Protein AF-W1YPK8-F1 (afdb_monomer_lite)

Radius of gyration: 15.83 Å; chains: 1; bounding box: 33×32×42 Å

Foldseek 3Di:
DADWDKDADPPPDDDDPPDCRIDTGGPPVNCVVCVVVVVVLCVLLVVLVVVVVVVCVVCVPDDDDDPCLVVAPDNVCSVSND

pLDDT: mean 94.47, std 4.66, range [62.81, 98.19]

Sequence (82 aa):
SFTGDVYAFPEGSIIYPNEPVITIVAPLIDAQIVETAVLTMMNHQSLIATKANRIVRAADGRVVADFGARRAHNVDAAIYGA

Organism: NCBI:txid408170

Secondary structure (DSSP, 8-state):
---SEEEEPPTT----TTS-SEEEE--HHHHHHHHHHHHHHHHHHHHHHHHHHHHHHHTTT-------GGGSSSHHHHHH--

Structure (mmCIF, N/CA/C/O backbone):
data_AF-W1YPK8-F1
#
_entry.id   AF-W1YPK8-F1
#
loop_
_atom_site.group_PDB
_atom_site.id
_atom_site.type_symbol
_atom_site.label_atom_id
_atom_site.label_alt_id
_atom_site.label_comp_id
_atom_site.label_asym_id
_atom_site.label_entity_id
_atom_site.label_seq_id
_atom_site.pdbx_PDB_ins_code
_atom_site.Cartn_x
_atom_site.Cartn_y
_atom_site.Cartn_z
_atom_site.occupancy
_atom_site.B_iso_or_equiv
_atom_site.auth_seq_id
_atom_site.auth_comp_id
_atom_site.auth_asym_id
_atom_site.auth_atom_id
_atom_site.pdbx_PDB_model_num
ATOM 1 N N . SER A 1 1 ? 6.536 5.831 -22.745 1.00 83.94 1 SER A N 1
ATOM 2 C CA . SER A 1 1 ? 5.435 4.873 -22.530 1.00 83.94 1 SER A CA 1
ATOM 3 C C . SER A 1 1 ? 5.954 3.777 -21.627 1.00 83.94 1 SER A C 1
ATOM 5 O O . SER A 1 1 ? 7.135 3.479 -21.715 1.00 83.94 1 SER A O 1
ATOM 7 N N . PHE A 1 2 ? 5.116 3.227 -20.753 1.00 92.62 2 PHE A N 1
ATOM 8 C CA . PHE A 1 2 ? 5.458 2.044 -19.960 1.00 92.62 2 PHE A CA 1
ATOM 9 C C . PHE A 1 2 ? 5.059 0.786 -20.738 1.00 92.62 2 PHE A C 1
ATOM 11 O O . PHE A 1 2 ? 3.972 0.774 -21.322 1.00 92.62 2 PHE A O 1
ATOM 18 N N . THR A 1 3 ? 5.916 -0.237 -20.753 1.00 94.62 3 THR A N 1
ATOM 19 C CA . THR A 1 3 ? 5.606 -1.537 -21.363 1.00 94.62 3 THR A CA 1
ATOM 20 C C . THR A 1 3 ? 5.812 -2.647 -20.342 1.00 94.62 3 THR A C 1
ATOM 22 O O . THR A 1 3 ? 6.937 -2.927 -19.943 1.00 94.62 3 THR A O 1
ATOM 25 N N . GLY A 1 4 ? 4.734 -3.310 -19.940 1.00 94.94 4 GLY A N 1
ATOM 26 C CA . GLY A 1 4 ? 4.800 -4.423 -19.006 1.00 94.94 4 GLY A CA 1
ATOM 27 C C . GLY A 1 4 ? 3.448 -4.737 -18.390 1.00 94.94 4 GLY A C 1
ATOM 28 O O . GLY A 1 4 ? 2.479 -4.001 -18.585 1.00 94.94 4 GLY A O 1
ATOM 29 N N . ASP A 1 5 ? 3.420 -5.814 -17.621 1.00 97.38 5 ASP A N 1
ATOM 30 C CA . ASP A 1 5 ? 2.244 -6.281 -16.900 1.00 97.38 5 ASP A CA 1
ATOM 31 C C . ASP A 1 5 ? 2.401 -6.009 -15.403 1.00 97.38 5 ASP A C 1
ATOM 33 O O . ASP A 1 5 ? 3.494 -6.120 -14.840 1.00 97.38 5 ASP A O 1
ATOM 37 N N . VAL A 1 6 ? 1.293 -5.666 -14.747 1.00 96.12 6 VAL A N 1
ATOM 38 C CA . VAL A 1 6 ? 1.242 -5.433 -13.302 1.00 96.12 6 VAL A CA 1
ATOM 39 C C . VAL A 1 6 ? 0.188 -6.346 -12.695 1.00 96.12 6 VAL A C 1
ATOM 41 O O . VAL A 1 6 ? -0.983 -6.292 -13.066 1.00 96.12 6 VAL A O 1
ATOM 44 N N . TYR A 1 7 ? 0.610 -7.160 -11.736 1.00 96.75 7 TYR A N 1
ATOM 45 C CA . TYR A 1 7 ? -0.247 -8.040 -10.950 1.00 96.75 7 TYR A CA 1
ATOM 46 C C . TYR A 1 7 ? -0.248 -7.539 -9.511 1.00 96.75 7 TYR A C 1
ATOM 48 O O . TYR A 1 7 ? 0.819 -7.304 -8.944 1.00 96.75 7 TYR A O 1
ATOM 56 N N . ALA A 1 8 ? -1.423 -7.365 -8.915 1.00 95.94 8 ALA A N 1
ATOM 57 C CA . ALA A 1 8 ? -1.551 -6.849 -7.559 1.00 95.94 8 ALA A CA 1
ATOM 58 C C . ALA A 1 8 ? -2.774 -7.437 -6.856 1.00 95.94 8 ALA A C 1
ATOM 60 O O . ALA A 1 8 ? -3.742 -7.854 -7.498 1.00 95.94 8 ALA A O 1
ATOM 61 N N . PHE A 1 9 ? -2.733 -7.438 -5.527 1.00 94.94 9 PHE A N 1
ATOM 62 C CA . PHE A 1 9 ? -3.910 -7.724 -4.713 1.00 94.94 9 PHE A CA 1
ATOM 63 C C . PHE A 1 9 ? -4.972 -6.629 -4.915 1.00 94.94 9 PHE A C 1
ATOM 65 O O . PHE A 1 9 ? -4.616 -5.460 -5.084 1.00 94.94 9 PHE A O 1
ATOM 72 N N . PRO A 1 10 ? -6.275 -6.962 -4.853 1.00 95.44 10 PRO A N 1
ATOM 73 C CA . PRO A 1 10 ? -7.320 -5.948 -4.787 1.00 95.44 10 PRO A CA 1
ATOM 74 C C . PRO A 1 10 ? -7.149 -5.048 -3.554 1.00 95.44 10 PRO A C 1
ATOM 76 O O . PRO A 1 10 ? -6.830 -5.533 -2.466 1.00 95.44 10 PRO A O 1
ATOM 79 N N . GLU A 1 11 ? -7.418 -3.753 -3.705 1.00 94.81 11 GLU A N 1
ATOM 80 C CA . GLU A 1 11 ? -7.489 -2.778 -2.606 1.00 94.81 11 GLU A CA 1
ATOM 81 C C . GLU A 1 11 ? -8.358 -3.281 -1.438 1.00 94.81 11 GLU A C 1
ATOM 83 O O . GLU A 1 11 ? -9.416 -3.882 -1.638 1.00 94.81 11 GLU A O 1
ATOM 88 N N . GLY A 1 12 ? -7.900 -3.053 -0.204 1.00 93.62 12 GLY A N 1
ATOM 89 C CA . GLY A 1 12 ? -8.567 -3.530 1.015 1.00 93.62 12 GLY A CA 1
ATOM 90 C C . GLY A 1 12 ? -8.364 -5.017 1.343 1.00 93.62 12 GLY A C 1
ATOM 91 O O . GLY A 1 12 ? -8.847 -5.475 2.382 1.00 93.62 12 GLY A O 1
ATOM 92 N N . SER A 1 13 ? -7.637 -5.770 0.512 1.00 95.94 13 SER A N 1
ATOM 93 C CA . SER A 1 13 ? -7.255 -7.151 0.829 1.00 95.94 13 SER A CA 1
ATOM 94 C C . SER A 1 13 ? -6.308 -7.213 2.028 1.00 95.94 13 SER A C 1
ATOM 96 O O . SER A 1 13 ? -5.460 -6.344 2.230 1.00 95.94 13 SER A O 1
ATOM 98 N N . ILE A 1 14 ? -6.420 -8.285 2.812 1.00 94.50 14 ILE A N 1
ATOM 99 C CA . ILE A 1 14 ? -5.460 -8.585 3.875 1.00 94.50 14 ILE A CA 1
ATOM 100 C C . ILE A 1 14 ? -4.214 -9.193 3.228 1.00 94.50 14 ILE A C 1
ATOM 102 O O . ILE A 1 14 ? -4.316 -10.198 2.530 1.00 94.50 14 ILE A O 1
ATOM 106 N N . ILE A 1 15 ? -3.056 -8.587 3.487 1.00 94.44 15 ILE A N 1
ATOM 107 C CA . ILE A 1 15 ? -1.742 -9.055 3.032 1.00 94.44 15 ILE A CA 1
ATOM 108 C C . ILE A 1 15 ? -0.920 -9.546 4.227 1.00 94.44 15 ILE A C 1
ATOM 110 O O . ILE A 1 15 ? -0.997 -8.960 5.314 1.00 94.44 15 ILE A O 1
ATOM 114 N N . TYR A 1 16 ? -0.125 -10.602 4.040 1.00 94.69 16 TYR A N 1
ATOM 115 C CA . TYR A 1 16 ? 0.760 -11.132 5.079 1.00 94.69 16 TYR A CA 1
ATOM 116 C C . TYR A 1 16 ? 2.243 -10.873 4.767 1.00 94.69 16 TYR A C 1
ATOM 118 O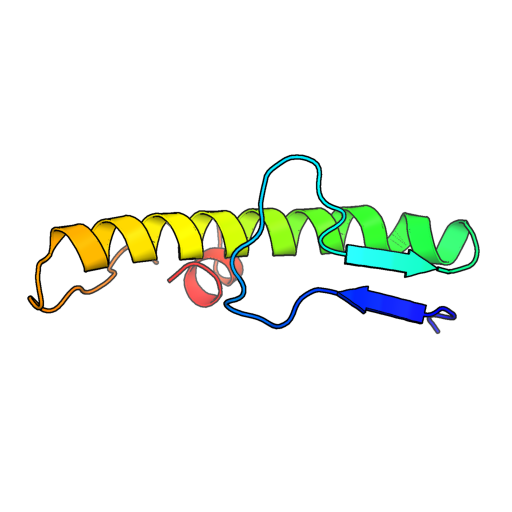 O . TYR A 1 16 ? 2.617 -10.601 3.624 1.00 94.69 16 TYR A O 1
ATOM 126 N N . PRO A 1 17 ? 3.126 -10.918 5.785 1.00 93.81 17 PRO A N 1
ATOM 127 C CA . PRO A 1 17 ? 4.558 -10.748 5.571 1.00 93.81 17 PRO A CA 1
ATOM 128 C C . PRO A 1 17 ? 5.138 -11.797 4.615 1.00 93.81 17 PRO A C 1
ATOM 130 O O . PRO A 1 17 ? 4.809 -12.976 4.712 1.00 93.81 17 PRO A O 1
ATOM 133 N N . ASN A 1 18 ? 6.092 -11.371 3.783 1.00 92.88 18 ASN A N 1
ATOM 134 C CA . ASN A 1 18 ? 6.810 -12.200 2.802 1.00 92.88 18 ASN A CA 1
ATOM 135 C C . ASN A 1 18 ? 5.963 -12.725 1.629 1.00 92.88 18 ASN A C 1
ATOM 137 O O . ASN A 1 18 ? 6.393 -13.643 0.933 1.00 92.88 18 ASN A O 1
ATOM 141 N N . GLU A 1 19 ? 4.798 -12.132 1.372 1.00 93.31 19 GLU A N 1
ATOM 142 C CA . GLU A 1 19 ? 4.007 -12.399 0.169 1.00 93.31 19 GLU A CA 1
ATOM 143 C C . GLU A 1 19 ? 4.231 -11.295 -0.882 1.00 93.31 19 GLU A C 1
ATOM 145 O O . GLU A 1 19 ? 4.319 -10.114 -0.529 1.00 93.31 19 GLU A O 1
ATOM 150 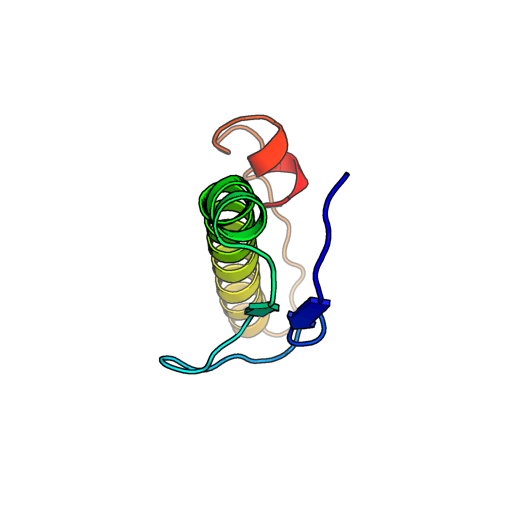N N . PRO A 1 20 ? 4.331 -11.633 -2.180 1.00 93.38 20 PRO A N 1
ATOM 151 C CA . PRO A 1 20 ? 4.464 -10.638 -3.238 1.00 93.38 20 PRO A CA 1
ATOM 152 C C . PRO A 1 20 ? 3.130 -9.908 -3.453 1.00 93.38 20 PRO A C 1
ATOM 154 O O . PRO A 1 20 ? 2.254 -10.385 -4.170 1.00 93.38 20 PRO A O 1
ATOM 157 N N . VAL A 1 21 ? 2.981 -8.733 -2.836 1.00 94.25 21 VAL A N 1
ATOM 158 C CA . VAL A 1 21 ? 1.756 -7.912 -2.926 1.00 94.25 21 VAL A CA 1
ATOM 159 C C . VAL A 1 21 ? 1.573 -7.299 -4.316 1.00 94.25 21 VAL A C 1
ATOM 161 O O . VAL A 1 21 ? 0.450 -7.170 -4.802 1.00 94.25 21 VAL A O 1
ATOM 164 N N . ILE A 1 22 ? 2.680 -6.926 -4.963 1.00 95.62 22 ILE A N 1
ATOM 165 C CA . ILE A 1 22 ? 2.714 -6.404 -6.330 1.00 95.62 22 ILE A CA 1
ATOM 166 C C . ILE A 1 22 ? 3.849 -7.075 -7.080 1.00 95.62 22 ILE A C 1
ATOM 168 O O . ILE A 1 22 ? 4.972 -7.149 -6.584 1.00 95.62 22 ILE A O 1
ATOM 172 N N . THR A 1 23 ? 3.554 -7.521 -8.294 1.00 96.50 23 THR A N 1
ATOM 173 C CA . THR A 1 23 ? 4.532 -8.062 -9.235 1.00 96.50 23 THR A CA 1
ATOM 174 C C . THR A 1 23 ? 4.475 -7.258 -10.526 1.00 96.50 23 THR A C 1
ATOM 176 O O . THR A 1 23 ? 3.428 -7.189 -11.167 1.00 96.50 23 THR A O 1
ATOM 179 N N . ILE A 1 24 ? 5.602 -6.655 -10.906 1.00 96.56 24 ILE A N 1
ATOM 180 C CA . ILE A 1 24 ? 5.754 -5.896 -12.153 1.00 96.56 24 ILE A CA 1
ATOM 181 C C . ILE A 1 24 ? 6.653 -6.702 -13.088 1.00 96.56 24 ILE A C 1
ATOM 183 O O . ILE A 1 24 ? 7.792 -7.013 -12.740 1.00 96.56 24 ILE A O 1
ATOM 187 N N . VAL A 1 25 ? 6.146 -7.030 -14.274 1.00 97.69 25 VAL A N 1
ATOM 188 C CA . VAL A 1 25 ? 6.882 -7.743 -15.323 1.00 97.69 25 VAL A CA 1
ATOM 189 C C . VAL A 1 25 ? 7.088 -6.786 -16.490 1.00 97.69 25 VAL A C 1
ATOM 191 O O . VAL A 1 25 ? 6.179 -6.549 -17.279 1.00 97.69 25 VAL A O 1
ATOM 194 N N . ALA A 1 26 ? 8.281 -6.205 -16.580 1.00 97.50 26 ALA A N 1
ATOM 195 C CA . ALA A 1 26 ? 8.627 -5.193 -17.576 1.00 97.50 26 ALA A CA 1
ATOM 196 C C . ALA A 1 26 ? 10.126 -5.267 -17.933 1.00 97.50 26 ALA A C 1
ATOM 198 O O . ALA A 1 26 ? 10.900 -5.888 -17.194 1.00 97.50 26 ALA A O 1
ATOM 199 N N . PRO A 1 27 ? 10.579 -4.632 -19.033 1.00 97.56 27 PRO A N 1
ATOM 200 C CA . PRO A 1 27 ? 12.000 -4.404 -19.274 1.00 97.56 27 PRO A CA 1
ATOM 201 C C . PRO A 1 27 ? 12.666 -3.724 -18.072 1.00 97.56 27 PRO A C 1
ATOM 203 O O . PRO A 1 27 ? 12.054 -2.892 -17.406 1.00 97.56 27 PRO A O 1
ATOM 206 N N . LEU A 1 28 ? 13.942 -4.037 -17.827 1.00 96.31 28 LEU A N 1
ATOM 207 C CA . LEU A 1 28 ? 14.680 -3.588 -16.638 1.00 96.31 28 LEU A CA 1
ATOM 208 C C . LEU A 1 28 ? 14.543 -2.082 -16.363 1.00 96.31 28 LEU A C 1
ATOM 210 O O . LEU A 1 28 ? 14.299 -1.686 -15.231 1.00 96.31 28 LEU A O 1
ATOM 214 N N . ILE A 1 29 ? 14.685 -1.250 -17.398 1.00 96.69 29 ILE A N 1
ATOM 215 C CA . ILE A 1 29 ? 14.612 0.211 -17.264 1.00 96.69 29 ILE A CA 1
ATOM 216 C C . ILE A 1 29 ? 13.206 0.652 -16.835 1.00 96.69 29 ILE A C 1
ATOM 218 O O . ILE A 1 29 ? 13.078 1.460 -15.918 1.00 96.69 29 ILE A O 1
ATOM 222 N N . ASP A 1 30 ? 12.162 0.091 -17.449 1.00 95.94 30 ASP A N 1
ATOM 223 C CA . ASP A 1 30 ? 10.769 0.424 -17.140 1.00 95.94 30 ASP A CA 1
ATOM 224 C C . ASP A 1 30 ? 10.416 0.019 -15.702 1.00 95.94 30 ASP A C 1
ATOM 226 O O . ASP A 1 30 ? 9.835 0.818 -14.968 1.00 95.94 30 ASP A O 1
ATOM 230 N N . ALA A 1 31 ? 10.823 -1.183 -15.273 1.00 96.44 31 ALA A N 1
ATOM 231 C CA . ALA A 1 31 ? 10.613 -1.666 -13.907 1.00 96.44 31 ALA A CA 1
ATOM 232 C C . ALA A 1 31 ? 11.366 -0.817 -12.864 1.00 96.44 31 ALA A C 1
ATOM 234 O O . ALA A 1 31 ? 10.797 -0.423 -11.846 1.00 96.44 31 ALA A O 1
ATOM 235 N N . GLN A 1 32 ? 12.632 -0.486 -13.131 1.00 96.31 32 GLN A N 1
ATOM 236 C CA . GLN A 1 32 ? 13.486 0.245 -12.194 1.00 96.31 32 GLN A CA 1
ATOM 237 C C . GLN A 1 32 ? 13.023 1.691 -11.974 1.00 96.31 32 GLN A C 1
ATOM 239 O O . GLN A 1 32 ? 13.132 2.213 -10.864 1.00 96.31 32 GLN A O 1
ATOM 244 N N . ILE A 1 33 ? 12.506 2.348 -13.018 1.00 95.81 33 ILE A N 1
ATOM 245 C CA . ILE A 1 33 ? 12.009 3.728 -12.924 1.00 95.81 33 ILE A CA 1
ATOM 246 C C . ILE A 1 33 ? 10.771 3.810 -12.021 1.00 95.81 33 ILE A C 1
ATOM 248 O O . ILE A 1 33 ? 10.618 4.786 -11.284 1.00 95.81 33 ILE A O 1
ATOM 252 N N . VAL A 1 34 ? 9.890 2.804 -12.058 1.00 95.81 34 VAL A N 1
ATOM 253 C CA . VAL A 1 34 ? 8.640 2.818 -11.278 1.00 95.81 34 VAL A CA 1
ATOM 254 C C . VAL A 1 34 ? 8.802 2.285 -9.854 1.00 95.81 34 VAL A C 1
ATOM 256 O O . VAL A 1 34 ? 7.987 2.628 -8.997 1.00 95.81 34 VAL A O 1
ATOM 259 N N . GLU A 1 35 ? 9.849 1.500 -9.578 1.00 95.75 35 GLU A N 1
ATOM 260 C CA . GLU A 1 35 ? 10.079 0.820 -8.294 1.00 95.75 35 GLU A CA 1
ATOM 261 C C . GLU A 1 35 ? 9.915 1.757 -7.088 1.00 95.75 35 GLU A C 1
ATOM 263 O O . GLU A 1 35 ? 9.065 1.527 -6.226 1.00 95.75 35 GLU A O 1
ATOM 268 N N . THR A 1 36 ? 10.682 2.849 -7.045 1.00 97.12 36 THR A N 1
ATOM 269 C CA . THR A 1 36 ? 10.681 3.782 -5.908 1.00 97.12 36 THR A CA 1
ATOM 270 C C . THR A 1 36 ? 9.306 4.399 -5.668 1.00 97.12 36 THR A C 1
ATOM 272 O O . THR A 1 36 ? 8.877 4.544 -4.519 1.00 97.12 36 THR A O 1
ATOM 275 N N . ALA A 1 37 ? 8.598 4.762 -6.740 1.00 95.31 37 ALA A N 1
ATOM 276 C CA . ALA A 1 37 ? 7.279 5.372 -6.636 1.00 95.31 37 ALA A CA 1
ATOM 277 C C . ALA A 1 37 ? 6.255 4.368 -6.089 1.00 95.31 37 ALA A C 1
ATOM 279 O O . ALA A 1 37 ? 5.561 4.670 -5.117 1.00 95.31 37 ALA A O 1
ATOM 280 N N . VAL A 1 38 ? 6.224 3.157 -6.655 1.00 95.56 38 VAL A N 1
ATOM 281 C CA . VAL A 1 38 ? 5.311 2.082 -6.239 1.00 95.56 38 VAL A CA 1
ATOM 282 C C . VAL A 1 38 ? 5.561 1.689 -4.784 1.00 95.56 38 VAL A C 1
ATOM 284 O O . VAL A 1 38 ? 4.614 1.633 -3.998 1.00 95.56 38 VAL A O 1
ATOM 287 N N . LEU A 1 39 ? 6.825 1.496 -4.390 1.00 95.56 39 LEU A N 1
ATOM 288 C CA . LEU A 1 39 ? 7.183 1.180 -3.006 1.00 95.56 39 LEU A CA 1
ATOM 289 C C . LEU A 1 39 ? 6.748 2.283 -2.041 1.00 95.56 39 LEU A C 1
ATOM 291 O O . LEU A 1 39 ? 6.226 1.981 -0.970 1.00 95.56 39 LEU A O 1
ATOM 295 N N . THR A 1 40 ? 6.941 3.551 -2.400 1.00 95.44 40 THR A N 1
ATOM 296 C CA . THR A 1 40 ? 6.579 4.676 -1.526 1.00 95.44 40 THR A CA 1
ATOM 297 C C . THR A 1 40 ? 5.069 4.755 -1.315 1.00 95.44 40 THR A C 1
ATOM 299 O O . THR A 1 40 ? 4.613 4.849 -0.173 1.00 95.44 40 THR A O 1
ATOM 302 N N . MET A 1 41 ? 4.290 4.671 -2.397 1.00 94.88 41 MET A N 1
ATOM 303 C CA . MET A 1 41 ? 2.826 4.749 -2.342 1.00 94.88 41 MET A CA 1
ATOM 304 C C . MET A 1 41 ? 2.239 3.587 -1.537 1.00 94.88 41 MET A C 1
ATOM 306 O O . MET A 1 41 ? 1.477 3.809 -0.594 1.00 94.88 41 MET A O 1
ATOM 310 N N . MET A 1 42 ? 2.663 2.360 -1.849 1.00 94.50 42 MET A N 1
ATOM 311 C CA . MET A 1 42 ? 2.131 1.156 -1.213 1.00 94.50 42 MET A CA 1
ATOM 312 C C . MET A 1 42 ? 2.492 1.059 0.261 1.00 94.50 42 MET A C 1
ATOM 314 O O . MET A 1 42 ? 1.625 0.739 1.075 1.00 94.50 42 MET A O 1
ATOM 318 N N . ASN A 1 43 ? 3.738 1.377 0.631 1.00 94.12 43 ASN A N 1
ATOM 319 C CA . ASN A 1 43 ? 4.129 1.390 2.039 1.00 94.12 43 ASN A CA 1
ATOM 320 C C . ASN A 1 43 ? 3.326 2.431 2.822 1.00 94.12 43 ASN A C 1
ATOM 322 O O . ASN A 1 43 ? 2.827 2.124 3.903 1.00 94.12 43 ASN A O 1
ATOM 326 N N . HIS A 1 44 ? 3.172 3.646 2.288 1.00 95.38 44 HIS A N 1
ATOM 327 C CA . HIS A 1 44 ? 2.456 4.704 2.992 1.00 95.38 44 HIS A CA 1
ATOM 328 C C . HIS A 1 44 ? 0.977 4.353 3.204 1.00 95.38 44 HIS A C 1
ATOM 330 O O . HIS A 1 44 ? 0.519 4.301 4.347 1.00 95.38 44 HIS A O 1
ATOM 336 N N . GLN A 1 45 ? 0.250 4.050 2.127 1.00 95.50 45 GLN A N 1
ATOM 337 C CA . GLN A 1 45 ? -1.191 3.796 2.193 1.00 95.50 45 GLN A CA 1
ATOM 338 C C . GLN A 1 45 ? -1.513 2.530 3.002 1.00 95.50 45 GLN A C 1
ATOM 340 O O . GLN A 1 45 ? -2.403 2.556 3.853 1.00 95.50 45 GLN A O 1
ATOM 345 N N . SER A 1 46 ? -0.731 1.453 2.847 1.00 95.56 46 SER A N 1
ATOM 346 C CA . SER A 1 46 ? -0.945 0.208 3.604 1.00 95.56 46 SER A CA 1
ATOM 347 C C . SER A 1 46 ? -0.720 0.390 5.109 1.00 95.56 46 SER A C 1
ATOM 349 O O . SER A 1 46 ? -1.480 -0.150 5.923 1.00 95.56 46 SER A O 1
ATOM 351 N N . LEU A 1 47 ? 0.299 1.164 5.507 1.00 95.75 47 LEU A N 1
ATOM 352 C CA . LEU A 1 47 ? 0.571 1.461 6.918 1.00 95.75 47 LEU A CA 1
ATOM 353 C C . LEU A 1 47 ? -0.571 2.259 7.554 1.00 95.75 47 LEU A C 1
ATOM 355 O O . LEU A 1 47 ? -1.001 1.929 8.667 1.00 95.75 47 LEU A O 1
ATOM 359 N N . ILE A 1 48 ? -1.082 3.271 6.849 1.00 96.06 48 ILE A N 1
ATOM 360 C CA . ILE A 1 48 ? -2.214 4.079 7.312 1.00 96.06 48 ILE A CA 1
ATOM 361 C C . ILE A 1 48 ? -3.479 3.223 7.415 1.00 96.06 48 ILE A C 1
ATOM 363 O O . ILE A 1 48 ? -4.071 3.164 8.495 1.00 96.06 48 ILE A O 1
ATOM 367 N N . ALA A 1 49 ? -3.844 2.485 6.362 1.00 96.38 49 ALA A N 1
ATOM 368 C CA . ALA A 1 49 ? -5.034 1.631 6.347 1.00 96.38 49 ALA A CA 1
ATOM 369 C C . ALA A 1 49 ? -5.011 0.592 7.482 1.00 96.38 49 ALA A C 1
ATOM 371 O O . ALA A 1 49 ? -5.987 0.426 8.221 1.00 96.38 49 ALA A O 1
ATOM 372 N N . THR A 1 50 ? -3.859 -0.049 7.701 1.00 97.12 50 THR A N 1
ATOM 373 C CA . THR A 1 50 ? -3.679 -1.021 8.789 1.00 97.12 50 THR A CA 1
ATOM 374 C C . THR A 1 50 ? -3.830 -0.363 10.1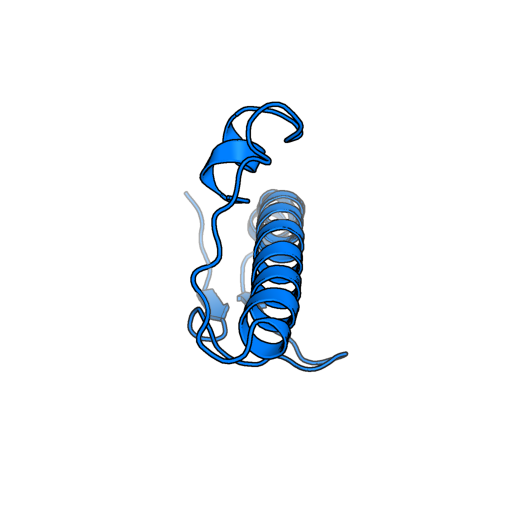62 1.00 97.12 50 THR A C 1
ATOM 376 O O . THR A 1 50 ? -4.455 -0.923 11.071 1.00 97.12 50 THR A O 1
ATOM 379 N N . LYS A 1 51 ? -3.276 0.841 10.349 1.00 96.69 51 LYS A N 1
ATOM 380 C CA . LYS A 1 51 ? -3.383 1.571 11.617 1.00 96.69 51 LYS A CA 1
ATOM 381 C C . LYS A 1 51 ? -4.810 2.056 11.876 1.00 96.69 51 LYS A C 1
ATOM 383 O O . LYS A 1 51 ? -5.287 1.897 13.003 1.00 96.69 51 LYS A O 1
ATOM 388 N N . ALA A 1 52 ? -5.484 2.586 10.861 1.0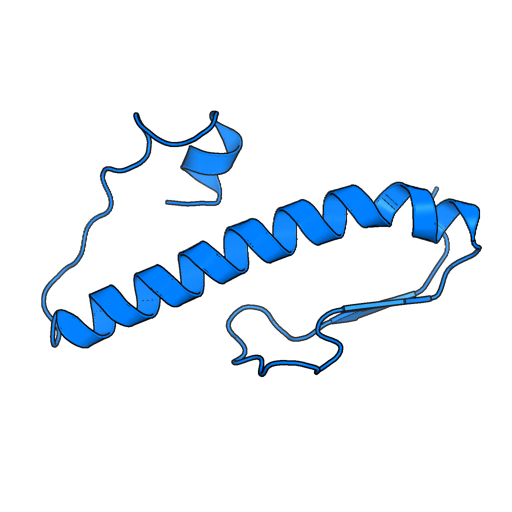0 96.44 52 ALA A N 1
ATOM 389 C CA . ALA A 1 52 ? -6.876 3.012 10.932 1.00 96.44 52 ALA A CA 1
ATOM 390 C C . ALA A 1 52 ? -7.791 1.833 11.289 1.00 96.44 52 ALA A C 1
ATOM 392 O O . ALA A 1 52 ? -8.566 1.932 12.241 1.00 96.44 52 ALA A O 1
ATOM 393 N N . ASN A 1 53 ? -7.618 0.676 10.637 1.00 96.75 53 ASN A N 1
ATOM 394 C CA . ASN A 1 53 ? -8.371 -0.539 10.959 1.00 96.75 53 ASN A CA 1
ATOM 395 C C . ASN A 1 53 ? -8.224 -0.936 12.439 1.00 96.75 53 ASN A C 1
ATOM 397 O O . ASN A 1 53 ? -9.218 -1.228 13.104 1.00 96.75 53 ASN A O 1
ATOM 401 N N . ARG A 1 54 ? -7.006 -0.875 12.997 1.00 97.81 54 ARG A N 1
ATOM 402 C CA . ARG A 1 54 ? -6.768 -1.149 14.428 1.00 97.81 54 ARG A CA 1
ATOM 403 C C . ARG A 1 54 ? -7.499 -0.170 15.350 1.00 97.81 54 ARG A C 1
ATOM 405 O O . ARG A 1 54 ? -7.993 -0.595 16.390 1.00 97.81 54 ARG A O 1
ATOM 412 N N . ILE A 1 55 ? -7.556 1.114 14.992 1.00 97.81 55 ILE A N 1
ATOM 413 C CA . ILE A 1 55 ? -8.256 2.145 15.777 1.00 97.81 55 ILE A CA 1
ATOM 414 C C . ILE A 1 55 ? -9.769 1.922 15.718 1.00 97.81 55 ILE A C 1
ATOM 416 O O . ILE A 1 55 ? -10.409 1.876 16.764 1.00 97.81 55 ILE A O 1
ATOM 420 N N . VAL A 1 56 ? -10.329 1.723 14.522 1.00 97.38 56 VAL A N 1
ATOM 421 C CA . VAL A 1 56 ? -11.771 1.490 14.325 1.00 97.38 56 VAL A CA 1
ATOM 422 C C . VAL A 1 56 ? -12.228 0.229 15.055 1.00 97.38 56 VAL A C 1
ATOM 424 O O . VAL A 1 56 ? -13.243 0.253 15.746 1.00 97.38 56 VAL A O 1
ATOM 427 N N . ARG A 1 57 ? -11.446 -0.856 14.987 1.00 97.56 57 ARG A N 1
ATOM 428 C CA . ARG A 1 57 ? -11.734 -2.086 15.742 1.00 97.56 57 ARG A CA 1
ATOM 429 C C . ARG A 1 57 ? -11.715 -1.863 17.253 1.00 97.56 57 ARG A C 1
ATOM 431 O O . ARG A 1 57 ? -12.548 -2.426 17.948 1.00 97.56 57 ARG A O 1
ATOM 438 N N . ALA A 1 58 ? -10.792 -1.046 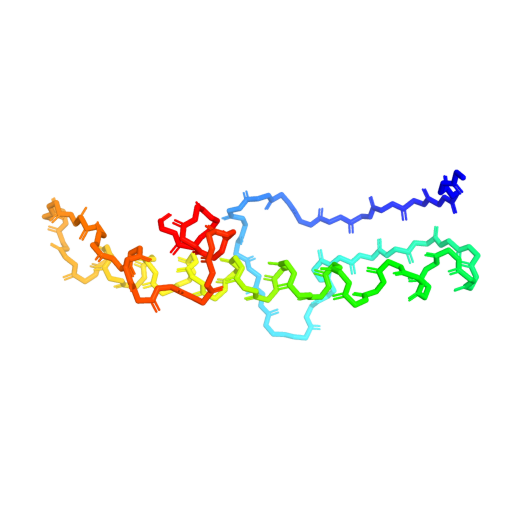17.759 1.00 98.19 58 ALA A N 1
ATOM 439 C CA . ALA A 1 58 ? -10.726 -0.707 19.181 1.00 98.19 58 ALA A CA 1
ATOM 440 C C . ALA A 1 58 ? -11.842 0.257 19.629 1.00 98.19 58 ALA A C 1
ATOM 442 O O . ALA A 1 58 ? -12.145 0.323 20.817 1.00 98.19 58 ALA A O 1
ATOM 443 N N . ALA A 1 59 ? -12.440 1.009 18.701 1.00 98.12 59 ALA A N 1
ATOM 444 C CA . ALA A 1 59 ? -13.521 1.948 18.983 1.00 98.12 59 ALA A CA 1
ATOM 445 C C . ALA A 1 59 ? -14.891 1.272 19.179 1.00 98.12 59 ALA A C 1
ATOM 447 O O . ALA A 1 59 ? -15.812 1.946 19.634 1.00 98.12 59 ALA A O 1
ATOM 448 N N . ASP A 1 60 ? -15.023 -0.021 18.857 1.00 97.38 60 ASP A N 1
ATOM 449 C CA . ASP A 1 60 ? -16.210 -0.855 19.112 1.00 97.38 60 ASP A CA 1
ATOM 450 C C . ASP A 1 60 ? -17.533 -0.207 18.655 1.00 97.38 60 ASP A C 1
ATOM 452 O O . ASP A 1 60 ? -18.457 0.044 19.425 1.00 97.38 60 ASP A O 1
ATOM 456 N N . GLY A 1 61 ? -17.588 0.170 17.373 1.00 96.19 61 GLY A N 1
ATOM 457 C CA . GLY A 1 61 ? -18.767 0.790 16.756 1.00 96.19 61 GLY A CA 1
ATOM 458 C C . GLY A 1 61 ? -18.933 2.292 17.021 1.00 96.19 61 GLY A C 1
ATOM 459 O O . GLY A 1 61 ? -19.824 2.916 16.443 1.00 96.19 61 GLY A O 1
ATOM 460 N N . ARG A 1 62 ? -18.073 2.913 17.840 1.00 97.88 62 ARG A N 1
ATOM 461 C CA . ARG A 1 62 ? -18.049 4.375 18.015 1.00 97.88 62 ARG A CA 1
ATOM 462 C C . ARG A 1 62 ? -17.429 5.055 16.792 1.00 97.88 62 ARG A C 1
ATOM 464 O O . ARG A 1 62 ? -16.481 4.547 16.198 1.00 97.88 62 ARG A O 1
ATOM 471 N N . VAL A 1 63 ? -17.939 6.239 16.451 1.00 96.94 63 VAL A N 1
ATOM 472 C CA . VAL A 1 63 ? -17.426 7.049 15.334 1.00 96.94 63 VAL A CA 1
ATOM 473 C C . VAL A 1 63 ? -15.968 7.447 15.585 1.00 96.94 63 VAL A C 1
ATOM 475 O O . VAL A 1 63 ? -15.616 7.899 16.676 1.00 96.94 63 VAL A O 1
ATOM 478 N N . VAL A 1 64 ? -15.139 7.310 14.549 1.00 96.88 64 VAL A N 1
ATOM 479 C CA . VAL A 1 64 ? -13.734 7.736 14.515 1.00 96.88 64 VAL A CA 1
ATOM 480 C C . VAL A 1 64 ? -13.592 8.830 13.459 1.00 96.88 64 VAL A C 1
ATOM 482 O O . VAL A 1 64 ? -14.151 8.706 12.373 1.00 96.88 64 VAL A O 1
ATOM 485 N N . ALA A 1 65 ? -12.856 9.893 13.776 1.00 95.56 65 ALA A N 1
ATOM 486 C CA . ALA A 1 65 ? -12.568 10.991 12.858 1.00 95.56 65 ALA A CA 1
ATOM 487 C C . ALA A 1 65 ? -11.064 11.289 12.858 1.00 95.56 65 ALA A C 1
ATOM 489 O O . ALA A 1 65 ? -10.460 11.371 13.933 1.00 95.56 65 ALA A O 1
ATOM 490 N N . ASP A 1 66 ? -10.477 11.454 11.671 1.00 93.81 66 ASP A N 1
ATOM 491 C CA . ASP A 1 66 ? -9.088 11.885 11.521 1.00 93.81 66 ASP A CA 1
ATOM 492 C C . ASP A 1 66 ? -8.969 13.418 11.510 1.00 93.81 66 ASP A C 1
ATOM 494 O O . ASP A 1 66 ? -9.769 14.135 10.911 1.00 93.81 66 ASP A O 1
ATOM 498 N N . PHE A 1 67 ? -7.943 13.922 12.194 1.00 94.31 67 PHE A N 1
ATOM 499 C CA . PHE A 1 67 ? -7.570 15.340 12.231 1.00 94.31 67 PHE A CA 1
ATOM 500 C C . PHE A 1 67 ? -6.063 15.524 11.969 1.00 94.31 67 PHE A C 1
ATOM 502 O O . PHE A 1 67 ? -5.476 16.553 12.340 1.00 94.31 67 PHE A O 1
ATOM 509 N N . GLY A 1 68 ? -5.425 14.517 11.361 1.00 93.25 68 GLY A N 1
ATOM 510 C CA . GLY A 1 68 ? -3.985 14.414 11.162 1.00 93.25 68 GLY A CA 1
ATOM 511 C C . GLY A 1 68 ? -3.429 15.314 10.061 1.00 93.25 68 GLY A C 1
ATOM 512 O O . GLY A 1 68 ? -2.242 15.632 10.108 1.00 93.25 68 GLY A O 1
ATOM 513 N N . ALA A 1 69 ? -4.267 15.804 9.140 1.00 92.62 69 ALA A N 1
ATOM 514 C CA . ALA A 1 69 ? -3.856 16.536 7.933 1.00 92.62 69 ALA A CA 1
ATOM 515 C C . ALA A 1 69 ? -2.789 17.629 8.160 1.00 92.62 69 ALA A C 1
ATOM 517 O O . ALA A 1 69 ? -1.798 17.696 7.442 1.00 92.62 69 ALA A O 1
ATOM 518 N N . ARG A 1 70 ? -2.924 18.455 9.210 1.00 92.56 70 ARG A N 1
ATOM 519 C CA . ARG A 1 70 ? -1.969 19.547 9.514 1.00 92.56 70 ARG A CA 1
ATOM 520 C C . ARG A 1 70 ? -0.582 19.074 9.982 1.00 92.56 70 ARG A C 1
ATOM 522 O O . ARG A 1 70 ? 0.320 19.890 10.143 1.00 92.56 70 ARG A O 1
ATOM 529 N N . ARG A 1 71 ? -0.452 17.788 10.311 1.00 93.75 71 ARG A N 1
ATOM 530 C CA . ARG A 1 71 ? 0.786 17.120 10.742 1.00 93.75 71 ARG A CA 1
ATOM 531 C C . ARG A 1 71 ? 1.275 16.098 9.719 1.00 93.75 71 ARG A C 1
ATOM 533 O O . ARG A 1 71 ? 2.325 15.501 9.937 1.00 93.75 71 ARG A O 1
ATOM 540 N N . ALA A 1 72 ? 0.523 15.880 8.644 1.00 93.62 72 ALA A N 1
ATOM 541 C CA . ALA A 1 72 ? 0.943 14.999 7.576 1.00 93.62 72 ALA A CA 1
ATOM 542 C C . ALA A 1 72 ? 2.168 15.583 6.858 1.00 93.62 72 ALA A C 1
ATOM 544 O O . ALA A 1 72 ? 2.363 16.799 6.776 1.00 93.62 72 ALA A O 1
ATOM 545 N N . HIS A 1 73 ? 3.012 14.696 6.342 1.00 92.81 73 HIS A N 1
ATOM 546 C CA . HIS A 1 73 ? 4.231 15.074 5.641 1.00 92.81 73 HIS A CA 1
ATOM 547 C C . HIS A 1 73 ? 3.905 15.477 4.196 1.00 92.81 73 HIS A C 1
ATOM 549 O O . HIS A 1 73 ? 4.038 14.666 3.284 1.00 92.81 73 HIS A O 1
ATOM 555 N N . ASN A 1 74 ? 3.519 16.743 4.011 1.00 91.31 74 ASN A N 1
ATOM 556 C CA . ASN A 1 74 ? 2.995 17.347 2.774 1.00 91.31 74 ASN A CA 1
ATOM 557 C C . ASN A 1 74 ? 1.514 17.050 2.487 1.00 91.31 74 ASN A C 1
ATOM 559 O O . ASN A 1 74 ? 0.851 16.281 3.182 1.00 91.31 74 ASN A O 1
ATOM 563 N N . VAL A 1 75 ? 1.002 17.719 1.448 1.00 93.50 75 VAL A N 1
ATOM 564 C CA . VAL A 1 75 ? -0.403 17.680 1.020 1.00 93.50 75 VAL A CA 1
ATOM 565 C C . VAL A 1 75 ? -0.813 16.284 0.556 1.00 93.50 75 VAL A C 1
ATOM 567 O O . VAL A 1 75 ? -1.870 15.811 0.954 1.00 93.50 75 VAL A O 1
ATOM 570 N N . ASP A 1 76 ? 0.033 15.588 -0.207 1.00 92.31 76 ASP A N 1
ATOM 571 C CA . ASP A 1 76 ? -0.279 14.235 -0.682 1.00 92.31 76 ASP A CA 1
ATOM 572 C C . ASP A 1 76 ? -0.475 13.260 0.485 1.00 92.31 76 ASP A C 1
ATOM 574 O O . ASP A 1 76 ? -1.456 12.525 0.516 1.00 92.31 76 ASP A O 1
ATOM 578 N N . ALA A 1 77 ? 0.386 13.310 1.505 1.00 90.81 77 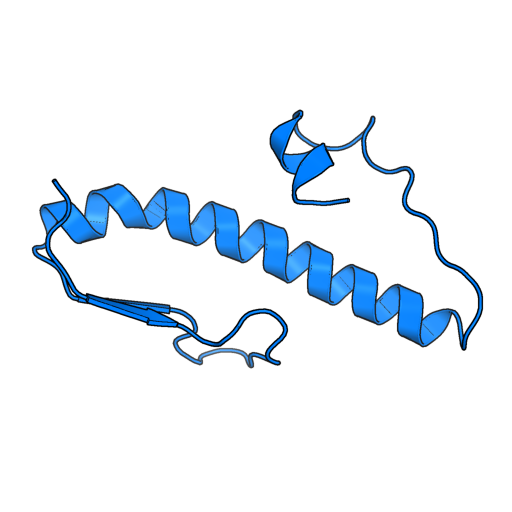ALA A N 1
ATOM 579 C CA . ALA A 1 77 ? 0.220 12.491 2.706 1.00 90.81 77 ALA A CA 1
ATOM 580 C C . ALA A 1 77 ? -1.039 12.866 3.509 1.00 90.81 77 ALA A C 1
ATOM 582 O O . ALA A 1 77 ? -1.596 12.022 4.200 1.00 90.81 77 ALA A O 1
ATOM 583 N N . ALA A 1 78 ? -1.498 14.120 3.430 1.00 91.69 78 ALA A N 1
ATOM 584 C CA . ALA A 1 78 ? -2.743 14.548 4.065 1.00 91.69 78 ALA A CA 1
ATOM 585 C C . ALA A 1 78 ? -3.988 14.045 3.321 1.00 91.69 78 ALA A C 1
ATOM 587 O O . ALA A 1 78 ? -5.024 13.880 3.948 1.00 91.69 78 ALA A O 1
ATOM 588 N N . ILE A 1 79 ? -3.907 13.842 2.003 1.00 92.38 79 ILE A N 1
ATOM 589 C CA . ILE A 1 79 ? -5.036 13.384 1.178 1.00 92.38 79 ILE A CA 1
ATOM 590 C C . ILE A 1 79 ? -5.077 11.854 1.116 1.00 92.38 79 ILE A C 1
ATOM 592 O O . ILE A 1 79 ? -6.136 11.265 1.287 1.00 92.38 79 ILE A O 1
ATOM 596 N N . TYR A 1 80 ? -3.932 11.210 0.883 1.00 88.25 80 TYR A N 1
ATOM 597 C CA . TYR A 1 80 ? -3.825 9.752 0.770 1.00 88.25 80 TYR A CA 1
ATOM 598 C C . TYR A 1 80 ? -3.656 9.042 2.120 1.00 88.25 80 TYR A C 1
ATOM 600 O O . TYR A 1 80 ? -3.749 7.817 2.172 1.00 88.25 80 TYR A O 1
ATOM 608 N N . GLY A 1 81 ? -3.350 9.786 3.186 1.00 76.19 81 GLY A N 1
ATOM 609 C CA . GLY A 1 81 ? -3.105 9.257 4.528 1.00 76.19 81 GLY A CA 1
ATOM 610 C C . GLY A 1 81 ? -4.132 9.675 5.586 1.00 76.19 81 GLY A C 1
ATOM 611 O O . GLY A 1 81 ? -3.901 9.386 6.762 1.00 76.19 81 GLY A O 1
ATOM 612 N N . ALA A 1 82 ? -5.210 10.361 5.191 1.00 62.81 82 ALA A N 1
ATOM 613 C CA . ALA A 1 82 ? -6.340 10.713 6.058 1.00 62.81 82 ALA A CA 1
ATOM 614 C C . ALA A 1 82 ? -7.498 9.717 5.927 1.00 62.81 82 ALA A C 1
ATOM 616 O O . ALA A 1 82 ? -7.696 9.182 4.813 1.00 62.81 82 ALA A O 1
#

InterPro domains:
  IPR007229 Nicotinate phosphoribosyltransferase family [PTHR11098] (5-79)
  IPR036068 Nicotinate phosphoribosyltransferase-like, C-terminal [SSF51690] (32-81)